Protein AF-A0A841PZ84-F1 (afdb_monomer_lite)

InterPro domains:
  IPR018540 Aspartyl-phosphate phosphatase Spo0E-like [PF09388] (11-44)
  IPR036638 Helix-loop-helix DNA-binding domain superfamily [G3DSA:4.10.280.10] (10-53)
  IPR037208 Aspartyl-phosphate phosphatase Spo0E-like superfamily [SSF140500] (12-44)

Sequence (54 aa):
MNFKVVYEGEEDLEQVRSKMVDAANEYGMQHPLVMYYSRQIDKMHTAQLKSSCG

Foldseek 3Di:
DDDDDDDDPVPPLVVLVVQLVVCCVVPNCPDVSNVVSVVVNVVVVVVVVVVVPD

Organism: NCBI:txid549000

Radius of gyration: 12.99 Å; chains: 1; bounding box: 29×24×38 Å

pLDDT: mean 75.86, std 17.73, range [33.22, 93.5]

Secondary structure (DSSP, 8-state):
-------TTSHHHHHHHHHHHHHHHHH-TTSHHHHHHHHHHHHHHHHHHHHT--

Structure (mmCIF, N/CA/C/O backbone):
data_AF-A0A841PZ84-F1
#
_entry.id   AF-A0A841PZ84-F1
#
loop_
_atom_site.group_PDB
_atom_site.id
_atom_site.type_symbol
_atom_site.label_atom_id
_atom_site.label_alt_id
_atom_site.label_comp_id
_atom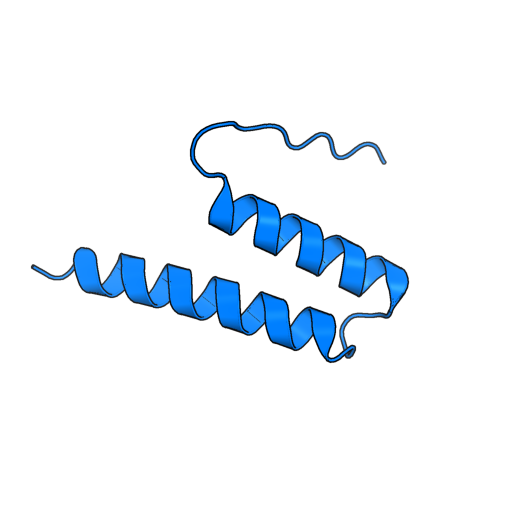_site.label_asym_id
_atom_site.label_entity_id
_atom_site.label_seq_id
_atom_site.pdbx_PDB_ins_code
_atom_site.Cartn_x
_atom_site.Cartn_y
_atom_site.Cartn_z
_atom_site.occupancy
_atom_site.B_iso_or_equiv
_atom_site.auth_seq_id
_atom_site.auth_comp_id
_atom_site.auth_asym_id
_atom_site.auth_atom_id
_atom_site.pdbx_PDB_model_num
ATOM 1 N N . MET A 1 1 ? 0.718 7.235 17.530 1.00 33.22 1 MET A N 1
ATOM 2 C CA . MET A 1 1 ? 1.953 7.267 16.720 1.00 33.22 1 MET A CA 1
ATOM 3 C C . MET A 1 1 ? 1.754 8.269 15.591 1.00 33.22 1 MET A C 1
ATOM 5 O O . MET A 1 1 ? 0.740 8.168 14.920 1.00 33.22 1 MET A O 1
ATOM 9 N N . ASN A 1 2 ? 2.668 9.226 15.400 1.00 41.59 2 ASN A N 1
ATOM 10 C CA . ASN A 1 2 ? 2.642 10.148 14.257 1.00 41.59 2 ASN A CA 1
ATOM 11 C C . ASN A 1 2 ? 3.506 9.566 13.136 1.00 41.59 2 ASN A C 1
ATOM 13 O O . ASN A 1 2 ? 4.730 9.627 13.227 1.00 41.59 2 ASN A O 1
ATOM 17 N N . PHE A 1 3 ? 2.884 9.026 12.091 1.00 48.06 3 PHE A N 1
ATOM 18 C CA . PHE A 1 3 ? 3.578 8.752 10.835 1.00 48.06 3 PHE A CA 1
ATOM 19 C C . PHE A 1 3 ? 3.361 9.951 9.914 1.00 48.06 3 PHE A C 1
ATOM 21 O O . PHE A 1 3 ? 2.302 10.109 9.315 1.00 48.06 3 PHE A O 1
ATOM 28 N N . LYS A 1 4 ? 4.351 10.846 9.865 1.00 47.59 4 LYS A N 1
ATOM 29 C CA . LYS A 1 4 ? 4.410 11.910 8.864 1.00 47.59 4 LYS A CA 1
ATOM 30 C C . LYS A 1 4 ? 5.335 11.418 7.758 1.00 47.59 4 LYS A C 1
ATOM 32 O O . LYS A 1 4 ? 6.549 11.459 7.924 1.00 47.59 4 LYS A O 1
ATOM 37 N N . VAL A 1 5 ? 4.754 10.916 6.674 1.00 57.06 5 VAL A N 1
ATOM 38 C CA . VAL A 1 5 ? 5.487 10.568 5.453 1.00 57.06 5 VAL A CA 1
ATOM 39 C C . VAL A 1 5 ? 5.136 11.636 4.428 1.00 57.06 5 VAL A C 1
ATOM 41 O O . VAL A 1 5 ? 3.991 11.740 4.002 1.00 57.06 5 VAL A O 1
ATOM 44 N N . VAL A 1 6 ? 6.097 12.507 4.135 1.00 60.31 6 VAL A N 1
ATOM 45 C CA . VAL A 1 6 ? 5.982 13.570 3.131 1.00 60.31 6 VAL A CA 1
ATOM 46 C C . VAL A 1 6 ? 7.181 13.423 2.216 1.00 60.31 6 VAL A C 1
ATOM 48 O O . VAL A 1 6 ? 8.283 13.687 2.685 1.00 60.31 6 VAL A O 1
ATOM 51 N N . TYR A 1 7 ? 6.968 13.050 0.952 1.00 49.38 7 TYR A N 1
ATOM 52 C CA . TYR A 1 7 ? 7.964 13.199 -0.112 1.00 49.38 7 TYR A CA 1
ATOM 53 C C . TYR A 1 7 ? 7.268 13.466 -1.462 1.00 49.38 7 TYR A C 1
ATOM 55 O O . TYR A 1 7 ? 6.585 12.601 -2.004 1.00 49.38 7 TYR A O 1
ATOM 63 N N . GLU A 1 8 ? 7.434 14.695 -1.965 1.00 48.19 8 GLU A N 1
ATOM 64 C CA . GLU A 1 8 ? 7.156 15.127 -3.345 1.00 48.19 8 GLU A CA 1
ATOM 65 C C . GLU A 1 8 ? 8.167 14.456 -4.296 1.00 48.19 8 GLU A C 1
ATOM 67 O O . GLU A 1 8 ? 9.373 14.494 -4.035 1.00 48.19 8 GLU A O 1
ATOM 72 N N . GLY A 1 9 ? 7.692 13.831 -5.381 1.00 46.94 9 GLY A N 1
ATOM 73 C CA . GLY A 1 9 ? 8.515 13.212 -6.434 1.00 46.94 9 GLY A CA 1
ATOM 74 C C . GLY A 1 9 ? 8.387 11.689 -6.634 1.00 46.94 9 GLY A C 1
ATOM 75 O O . GLY A 1 9 ? 8.556 11.224 -7.759 1.00 46.94 9 GLY A O 1
ATOM 76 N N . GLU A 1 10 ? 8.030 10.906 -5.607 1.00 51.00 10 GLU A N 1
ATOM 77 C CA . GLU A 1 10 ? 7.736 9.448 -5.684 1.00 51.00 10 GLU A CA 1
ATOM 78 C C . GLU A 1 10 ? 6.233 9.167 -5.488 1.00 51.00 10 GLU A C 1
ATOM 80 O O . GLU A 1 10 ? 5.794 8.162 -4.917 1.00 51.00 10 GLU A O 1
ATOM 85 N N . GLU A 1 11 ? 5.430 10.131 -5.925 1.00 54.47 11 GLU A N 1
ATOM 86 C CA . GLU A 1 11 ? 4.114 10.392 -5.363 1.00 54.47 11 GLU A CA 1
ATOM 87 C C . GLU A 1 11 ? 3.094 9.290 -5.641 1.00 54.47 11 GLU A C 1
ATOM 89 O O . GLU A 1 11 ? 2.245 9.059 -4.791 1.00 54.47 11 GLU A O 1
ATOM 94 N N . ASP A 1 12 ? 3.154 8.551 -6.747 1.00 71.75 12 ASP A N 1
ATOM 95 C CA . ASP A 1 12 ? 2.112 7.555 -7.026 1.00 71.75 12 ASP A CA 1
ATOM 96 C C . ASP A 1 12 ? 2.207 6.315 -6.124 1.00 71.75 12 ASP A C 1
ATOM 98 O O . ASP A 1 12 ? 1.196 5.850 -5.594 1.0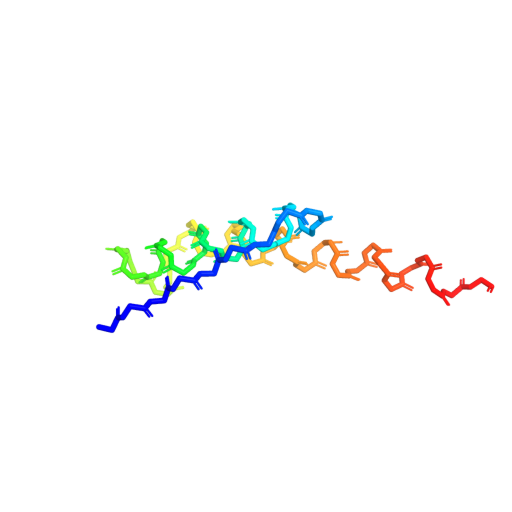0 71.75 12 ASP A O 1
ATOM 102 N N . LEU A 1 13 ? 3.410 5.770 -5.909 1.00 78.50 13 LEU A N 1
ATOM 103 C CA . LEU A 1 13 ? 3.557 4.505 -5.178 1.00 78.50 13 LEU A CA 1
ATOM 104 C C . LEU A 1 13 ? 3.336 4.708 -3.678 1.00 78.50 13 LEU A C 1
ATOM 106 O O . LEU A 1 13 ? 2.627 3.926 -3.039 1.00 78.50 13 LEU A O 1
ATOM 110 N N . GLU A 1 14 ? 3.920 5.772 -3.129 1.00 82.50 14 GLU A N 1
ATOM 111 C CA . GLU A 1 14 ? 3.808 6.093 -1.709 1.00 82.50 14 GLU A CA 1
ATOM 112 C C . GLU A 1 14 ? 2.369 6.514 -1.354 1.00 82.50 14 GLU A C 1
ATOM 114 O O . GLU A 1 14 ? 1.839 6.101 -0.321 1.00 82.50 14 GLU A O 1
ATOM 119 N N . GLN A 1 15 ? 1.660 7.220 -2.250 1.00 83.88 15 GLN A N 1
ATOM 120 C CA . GLN A 1 15 ? 0.229 7.501 -2.069 1.00 83.88 15 GLN A CA 1
ATOM 121 C C . GLN A 1 15 ? -0.618 6.228 -2.067 1.00 83.88 15 GLN A C 1
ATOM 123 O O . GLN A 1 15 ? -1.520 6.087 -1.236 1.00 83.88 15 GLN A O 1
ATOM 128 N N . VAL A 1 16 ? -0.361 5.291 -2.986 1.00 85.62 16 VAL A N 1
ATOM 129 C CA . VAL A 1 16 ? -1.089 4.012 -3.016 1.00 85.62 16 VAL A CA 1
ATOM 130 C C . VAL A 1 16 ? -0.785 3.193 -1.756 1.00 85.62 16 VAL A C 1
ATOM 132 O O . VAL A 1 16 ? -1.697 2.570 -1.207 1.00 85.62 16 VAL A O 1
ATOM 135 N N . ARG A 1 17 ? 0.449 3.245 -1.237 1.00 87.38 17 ARG A N 1
ATOM 136 C CA . ARG A 1 17 ? 0.812 2.645 0.058 1.00 87.38 17 ARG A CA 1
ATOM 137 C C . ARG A 1 17 ? 0.062 3.283 1.220 1.00 87.38 17 ARG A C 1
ATOM 139 O O . ARG A 1 17 ? -0.513 2.540 2.013 1.00 87.38 17 ARG A O 1
ATOM 146 N N . SER A 1 18 ? 0.000 4.613 1.293 1.00 89.81 18 SER A N 1
ATOM 147 C CA . SER A 1 18 ? -0.767 5.311 2.334 1.00 89.81 18 SER A CA 1
ATOM 148 C C . SER A 1 18 ? -2.234 4.886 2.305 1.00 89.81 18 SER A C 1
ATOM 150 O O . SER A 1 18 ? -2.761 4.433 3.315 1.00 89.81 18 SER A O 1
ATOM 152 N N . LYS A 1 19 ? -2.863 4.891 1.121 1.00 88.81 19 LYS A N 1
ATOM 153 C CA . LYS A 1 19 ? -4.258 4.451 0.946 1.00 88.81 19 LYS A CA 1
ATOM 154 C C . LYS A 1 19 ? -4.478 2.986 1.342 1.00 88.81 19 LYS A C 1
ATOM 156 O O . LYS A 1 19 ? -5.540 2.649 1.863 1.00 88.81 19 LYS A O 1
ATOM 161 N N . MET A 1 20 ? -3.497 2.110 1.112 1.00 90.25 20 MET A N 1
ATOM 162 C CA . MET A 1 20 ? -3.558 0.710 1.544 1.00 90.25 20 MET A CA 1
ATOM 163 C C . MET A 1 20 ? -3.523 0.583 3.068 1.00 90.25 20 MET A C 1
ATOM 165 O O . MET A 1 20 ? -4.303 -0.185 3.629 1.00 90.25 20 MET A O 1
ATOM 169 N N . VAL A 1 21 ? -2.630 1.328 3.724 1.00 92.62 21 VAL A N 1
ATOM 170 C CA . VAL A 1 21 ? -2.489 1.333 5.186 1.00 92.62 21 VAL A CA 1
ATOM 171 C C . VAL A 1 21 ? -3.737 1.916 5.843 1.00 92.62 21 VAL A C 1
ATOM 173 O O . VAL A 1 21 ? -4.253 1.316 6.784 1.00 92.62 21 VAL A O 1
ATOM 176 N N . ASP A 1 22 ? -4.275 3.014 5.314 1.00 93.12 22 ASP A N 1
ATOM 177 C CA . ASP A 1 22 ? -5.517 3.615 5.808 1.00 93.12 22 ASP A CA 1
ATOM 178 C C . ASP A 1 22 ? -6.693 2.640 5.672 1.00 93.12 22 ASP A C 1
ATOM 180 O O . ASP A 1 22 ? -7.402 2.378 6.642 1.00 93.12 22 ASP A O 1
ATOM 184 N N . ALA A 1 23 ? -6.843 1.997 4.508 1.00 90.25 23 ALA A N 1
ATOM 185 C CA . ALA A 1 23 ? -7.885 0.993 4.301 1.00 90.25 23 ALA A CA 1
ATOM 186 C C . ALA A 1 23 ? -7.720 -0.241 5.208 1.00 90.25 23 ALA A C 1
ATOM 188 O O . ALA A 1 23 ? -8.716 -0.819 5.641 1.00 90.25 23 ALA A O 1
ATOM 189 N N . ALA A 1 24 ? -6.487 -0.654 5.506 1.00 92.81 24 ALA A N 1
ATOM 190 C CA . ALA A 1 24 ? -6.222 -1.769 6.412 1.00 92.81 24 ALA A CA 1
ATOM 191 C C . ALA A 1 24 ? -6.516 -1.407 7.873 1.00 92.81 24 ALA A C 1
ATOM 193 O O . ALA A 1 24 ? -7.025 -2.252 8.609 1.00 92.81 24 ALA A O 1
ATOM 194 N N . ASN A 1 25 ? -6.234 -0.166 8.279 1.00 92.62 25 ASN A N 1
ATOM 195 C CA . ASN A 1 25 ? -6.575 0.343 9.606 1.00 92.62 25 ASN A CA 1
ATOM 196 C C . ASN A 1 25 ? -8.089 0.505 9.786 1.00 92.62 25 ASN A C 1
ATOM 198 O O . ASN A 1 25 ? -8.602 0.209 10.862 1.00 92.62 25 ASN A O 1
ATOM 202 N N . GLU A 1 26 ? -8.802 0.951 8.749 1.00 93.50 26 GLU A N 1
ATOM 203 C CA . GLU A 1 26 ? -10.241 1.222 8.829 1.00 93.50 26 GLU A CA 1
ATOM 204 C C . GLU A 1 26 ? -11.102 -0.038 8.657 1.00 93.50 26 GLU A C 1
ATOM 206 O O . GLU A 1 26 ?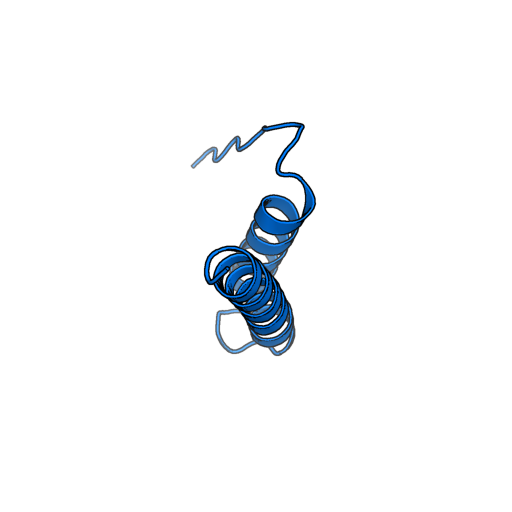 -12.061 -0.240 9.399 1.00 93.50 26 GLU A O 1
ATOM 211 N N . TYR A 1 27 ? -10.750 -0.914 7.710 1.00 92.31 27 TYR A N 1
ATOM 212 C CA . TYR A 1 27 ? -11.580 -2.063 7.326 1.00 92.31 27 TYR A CA 1
ATOM 213 C C . TYR A 1 27 ? -10.941 -3.430 7.612 1.00 92.31 27 TYR A C 1
ATOM 215 O O . TYR A 1 27 ? -11.594 -4.465 7.464 1.00 92.31 27 TYR A O 1
ATOM 223 N N . GLY A 1 28 ? -9.666 -3.459 8.003 1.00 89.50 28 GLY A N 1
ATOM 224 C CA . GLY A 1 28 ? -8.898 -4.684 8.211 1.00 89.50 28 GLY A CA 1
ATOM 225 C C . GLY A 1 28 ? -8.193 -5.205 6.953 1.00 89.50 28 GLY A C 1
ATOM 226 O O . GLY A 1 28 ? -8.546 -4.906 5.813 1.00 89.50 28 GLY A O 1
ATOM 227 N N . MET A 1 29 ? -7.184 -6.055 7.165 1.00 87.12 29 MET A N 1
ATOM 228 C CA . MET A 1 29 ? -6.286 -6.565 6.111 1.00 87.12 29 MET A CA 1
ATOM 229 C C . MET A 1 29 ? -6.977 -7.406 5.026 1.00 87.12 29 MET A C 1
ATOM 231 O O . MET A 1 29 ? -6.456 -7.533 3.922 1.00 87.12 29 MET A O 1
ATOM 235 N N . GLN A 1 30 ? -8.136 -7.999 5.324 1.00 90.19 30 GLN A N 1
ATOM 236 C CA . GLN A 1 30 ? -8.884 -8.829 4.372 1.00 90.19 30 GLN A CA 1
ATOM 237 C C . GLN A 1 30 ? -9.851 -8.024 3.495 1.00 90.19 30 GLN A C 1
ATOM 239 O O . GLN A 1 30 ? -10.522 -8.597 2.635 1.00 90.19 30 GLN A O 1
ATOM 244 N N . HIS A 1 31 ? -9.938 -6.706 3.688 1.00 91.88 31 HIS A N 1
ATOM 245 C CA . HIS A 1 31 ? -10.876 -5.886 2.942 1.00 91.88 31 HIS A CA 1
ATOM 246 C C . HIS A 1 31 ? -10.497 -5.809 1.447 1.00 91.88 31 HIS A C 1
ATOM 248 O O . HIS A 1 31 ? -9.316 -5.647 1.113 1.00 91.88 31 HIS A O 1
ATOM 254 N N . PRO A 1 32 ? -11.469 -5.861 0.513 1.00 92.38 32 PRO A N 1
ATOM 255 C CA . PRO A 1 32 ? -11.203 -5.783 -0.925 1.00 92.38 32 PRO A CA 1
ATOM 256 C C . PRO A 1 32 ? -10.434 -4.524 -1.350 1.00 92.38 32 PRO A C 1
ATOM 258 O O . PRO A 1 32 ? -9.693 -4.579 -2.330 1.00 92.38 32 PRO A O 1
ATOM 261 N N . LEU A 1 33 ? -10.545 -3.411 -0.613 1.00 87.25 33 LEU A N 1
ATOM 262 C CA . LEU A 1 33 ? -9.754 -2.202 -0.889 1.00 87.25 33 LEU A CA 1
ATOM 263 C C . LEU A 1 33 ? -8.254 -2.410 -0.640 1.00 87.25 33 LEU A C 1
ATOM 265 O O . LEU A 1 33 ? -7.439 -1.966 -1.444 1.00 87.25 33 LEU A O 1
ATOM 269 N N . VAL A 1 34 ? -7.880 -3.136 0.416 1.00 89.69 34 VAL A N 1
ATOM 270 C CA . VAL A 1 34 ? -6.472 -3.458 0.707 1.00 89.69 34 VAL A CA 1
ATOM 271 C C . VAL A 1 34 ? -5.901 -4.338 -0.406 1.00 89.69 34 VAL A C 1
ATOM 273 O O . VAL A 1 34 ? -4.824 -4.064 -0.935 1.00 89.69 34 VAL A O 1
ATOM 276 N N . MET A 1 35 ? -6.675 -5.334 -0.849 1.00 89.94 35 MET A N 1
ATOM 277 C CA . MET A 1 35 ? -6.314 -6.198 -1.981 1.00 89.94 35 MET A CA 1
ATOM 278 C C . MET A 1 35 ? -6.181 -5.416 -3.294 1.00 89.94 35 MET A C 1
ATOM 280 O O . MET A 1 35 ? -5.297 -5.695 -4.107 1.00 89.94 35 MET A O 1
ATOM 284 N N . TYR A 1 36 ? -7.052 -4.430 -3.511 1.00 90.69 36 TYR A N 1
ATOM 285 C CA . TYR A 1 36 ? -7.008 -3.564 -4.683 1.00 90.69 36 TYR A CA 1
ATOM 286 C C . TYR A 1 36 ? -5.723 -2.728 -4.720 1.00 90.69 36 TYR A C 1
ATOM 288 O O . TYR A 1 36 ? -5.022 -2.745 -5.734 1.00 90.69 36 TYR A O 1
ATOM 296 N N . TYR A 1 37 ? -5.367 -2.061 -3.620 1.00 89.50 37 TYR A N 1
ATOM 297 C CA . TYR A 1 37 ? -4.136 -1.269 -3.549 1.00 89.50 37 TYR A CA 1
ATOM 298 C C . TYR A 1 37 ? -2.873 -2.137 -3.606 1.00 89.50 37 TYR A C 1
ATOM 300 O O . TYR A 1 37 ? -1.931 -1.785 -4.315 1.00 89.50 37 TYR A O 1
ATOM 308 N N . SER A 1 38 ? -2.882 -3.318 -2.981 1.00 87.81 38 SER A N 1
ATOM 309 C CA . SER A 1 38 ? -1.787 -4.293 -3.082 1.00 87.81 38 SER A CA 1
ATOM 310 C C . SER A 1 38 ? -1.492 -4.683 -4.537 1.00 87.81 38 SER A C 1
ATOM 312 O O . SER A 1 38 ? -0.338 -4.654 -4.965 1.00 87.81 38 SER A O 1
ATOM 314 N N . ARG A 1 39 ? -2.529 -4.948 -5.344 1.00 89.44 39 ARG A N 1
ATOM 315 C CA . ARG A 1 39 ? -2.362 -5.249 -6.778 1.00 89.44 39 ARG A CA 1
ATOM 316 C C . ARG A 1 39 ? -1.827 -4.068 -7.584 1.00 89.44 39 ARG A C 1
ATOM 318 O O . ARG A 1 39 ? -1.168 -4.286 -8.597 1.00 89.44 39 ARG A O 1
ATOM 325 N N . GLN A 1 40 ? -2.142 -2.833 -7.198 1.00 87.00 40 GLN A N 1
ATOM 326 C CA . GLN A 1 40 ? -1.599 -1.653 -7.875 1.00 87.00 40 GLN A CA 1
ATOM 327 C C . GLN A 1 40 ? -0.107 -1.486 -7.586 1.00 87.00 40 GLN A C 1
ATOM 329 O O . GLN A 1 40 ? 0.671 -1.323 -8.523 1.00 87.00 40 GLN A O 1
ATOM 334 N N . ILE A 1 41 ? 0.292 -1.640 -6.322 1.00 86.75 41 ILE A N 1
ATOM 335 C CA . ILE A 1 41 ? 1.698 -1.626 -5.894 1.00 86.75 41 ILE A CA 1
ATOM 336 C C . ILE A 1 41 ? 2.500 -2.699 -6.645 1.00 86.75 41 ILE A C 1
ATOM 338 O O . ILE A 1 41 ? 3.550 -2.405 -7.214 1.00 86.75 41 ILE A O 1
ATOM 342 N N . ASP A 1 42 ? 1.975 -3.923 -6.727 1.00 86.19 42 ASP A N 1
ATOM 343 C CA . ASP A 1 42 ? 2.627 -5.041 -7.420 1.00 86.19 42 ASP A CA 1
ATOM 344 C C . ASP A 1 42 ? 2.813 -4.787 -8.930 1.00 86.19 42 ASP A C 1
ATOM 346 O O . ASP A 1 42 ? 3.889 -5.023 -9.489 1.00 86.19 42 ASP A O 1
ATOM 350 N N . LYS A 1 43 ? 1.801 -4.209 -9.593 1.00 84.25 43 LYS A N 1
ATOM 351 C CA . LYS A 1 43 ? 1.892 -3.812 -11.008 1.00 84.25 43 LYS A CA 1
ATOM 352 C C . LYS A 1 43 ? 2.961 -2.750 -11.241 1.00 84.2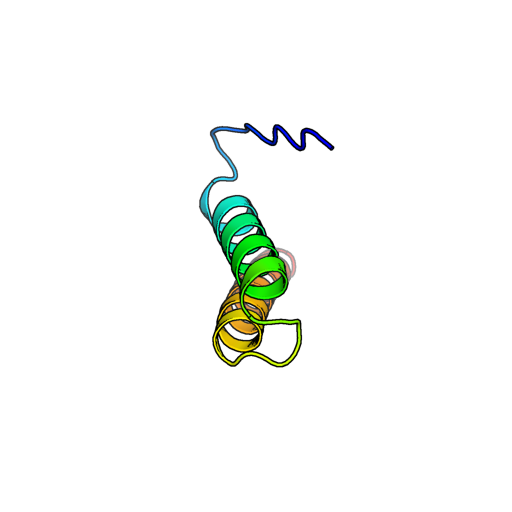5 43 LYS A C 1
ATOM 354 O O . LYS A 1 43 ? 3.684 -2.836 -12.233 1.00 84.25 43 LYS A O 1
ATOM 359 N N . MET A 1 44 ? 3.064 -1.769 -10.347 1.00 82.81 44 MET A N 1
ATOM 360 C CA . MET A 1 44 ? 4.066 -0.705 -10.438 1.00 82.81 44 MET A CA 1
ATOM 361 C C . MET A 1 44 ? 5.482 -1.261 -10.252 1.00 82.81 44 MET A C 1
ATOM 363 O O . MET A 1 44 ? 6.357 -0.979 -11.068 1.00 82.81 44 MET A O 1
ATOM 367 N N . HIS A 1 45 ? 5.695 -2.131 -9.261 1.00 80.88 45 HIS A N 1
ATOM 368 C CA . HIS A 1 45 ? 6.981 -2.810 -9.070 1.00 80.88 45 HIS A CA 1
ATOM 369 C C . HIS A 1 45 ? 7.347 -3.719 -10.251 1.00 80.88 45 HIS A C 1
ATOM 371 O O . HIS A 1 45 ? 8.485 -3.705 -10.719 1.00 80.88 45 HIS A O 1
ATOM 377 N N . THR A 1 46 ? 6.378 -4.460 -10.793 1.00 79.88 46 THR A N 1
ATOM 378 C CA . THR A 1 46 ? 6.584 -5.295 -11.987 1.00 79.88 46 THR A CA 1
ATOM 379 C C . THR A 1 46 ? 6.957 -4.455 -13.210 1.00 79.88 46 THR A C 1
ATOM 381 O O . THR A 1 46 ? 7.806 -4.862 -14.004 1.00 79.88 46 THR A O 1
ATOM 384 N N . ALA A 1 47 ? 6.348 -3.279 -13.378 1.00 76.69 47 ALA A N 1
ATOM 385 C CA . ALA A 1 47 ? 6.695 -2.357 -14.455 1.00 76.69 47 ALA A CA 1
ATOM 386 C C . ALA A 1 47 ? 8.131 -1.831 -14.305 1.00 76.69 47 ALA A C 1
ATOM 388 O O . ALA A 1 47 ? 8.876 -1.864 -15.281 1.00 76.69 47 ALA A O 1
ATOM 389 N N . GLN A 1 48 ? 8.539 -1.450 -13.087 1.00 72.25 48 GLN A N 1
ATOM 390 C CA . GLN A 1 48 ? 9.907 -1.003 -12.794 1.00 72.25 48 GLN A CA 1
ATOM 391 C C . GLN A 1 48 ? 10.948 -2.099 -13.064 1.00 72.25 48 GLN A C 1
ATOM 393 O O . GLN A 1 48 ? 11.978 -1.835 -13.689 1.00 72.25 48 GLN A O 1
ATOM 398 N N . LEU A 1 49 ? 10.656 -3.342 -12.667 1.00 72.06 49 LEU A N 1
ATOM 399 C CA . LEU A 1 49 ? 11.519 -4.494 -12.939 1.00 72.06 49 LEU A CA 1
ATOM 400 C C . LEU A 1 49 ? 11.686 -4.738 -14.446 1.00 72.06 49 LEU A C 1
ATOM 402 O O . LEU A 1 49 ? 12.807 -4.944 -14.911 1.00 72.06 49 LEU A O 1
ATOM 406 N N . LYS A 1 50 ? 10.603 -4.649 -15.230 1.00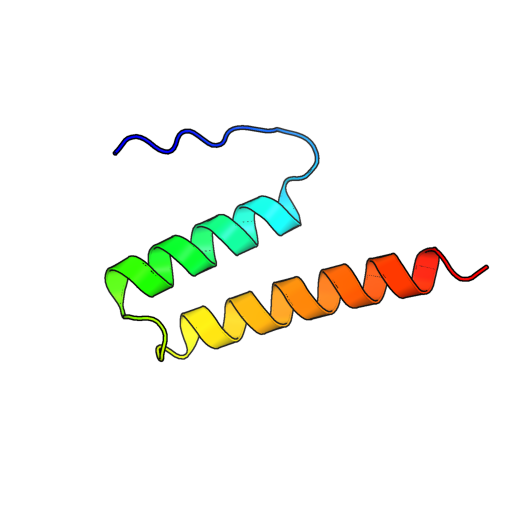 64.25 50 LYS A N 1
ATOM 407 C CA . LYS A 1 50 ? 10.659 -4.813 -16.695 1.00 64.25 50 LYS A CA 1
ATOM 408 C C . LYS A 1 50 ? 11.515 -3.753 -17.387 1.00 64.25 50 LYS A C 1
ATOM 410 O O . LYS A 1 50 ? 12.184 -4.079 -18.358 1.00 64.25 50 LYS A O 1
ATOM 415 N N . SER A 1 51 ? 11.531 -2.521 -16.886 1.00 58.34 51 SER A N 1
ATOM 416 C CA . SER A 1 51 ? 12.379 -1.443 -17.417 1.00 58.34 51 SER A CA 1
ATOM 417 C C . SER A 1 51 ? 13.859 -1.541 -17.019 1.00 58.34 51 SER A C 1
ATOM 419 O O . SER A 1 51 ? 14.677 -0.845 -17.607 1.00 58.34 51 SER A O 1
ATOM 421 N N . SER A 1 52 ? 14.217 -2.399 -16.057 1.00 55.97 52 SER A N 1
ATOM 422 C CA . SER A 1 52 ? 15.612 -2.627 -15.631 1.00 55.97 52 SER A CA 1
ATOM 423 C C . SER A 1 52 ? 16.305 -3.801 -16.338 1.00 55.97 52 SER A C 1
ATOM 425 O O . SER A 1 52 ? 17.498 -4.017 -16.147 1.00 55.97 52 SER A O 1
ATOM 427 N N . CYS A 1 53 ? 15.567 -4.558 -17.157 1.00 45.75 53 CYS A N 1
ATOM 428 C CA . CYS A 1 53 ? 16.083 -5.668 -17.953 1.00 45.75 53 CYS A CA 1
ATOM 429 C C . CYS A 1 53 ? 16.189 -5.224 -19.424 1.00 45.75 53 CYS A C 1
ATOM 431 O O . CYS A 1 53 ? 15.333 -5.562 -20.242 1.00 45.75 53 CYS A O 1
ATOM 433 N N . GLY A 1 54 ? 17.203 -4.413 -19.731 1.00 44.44 54 GLY A N 1
ATOM 434 C CA . GLY A 1 54 ? 17.530 -3.922 -21.073 1.00 44.44 54 GLY A CA 1
ATOM 435 C C 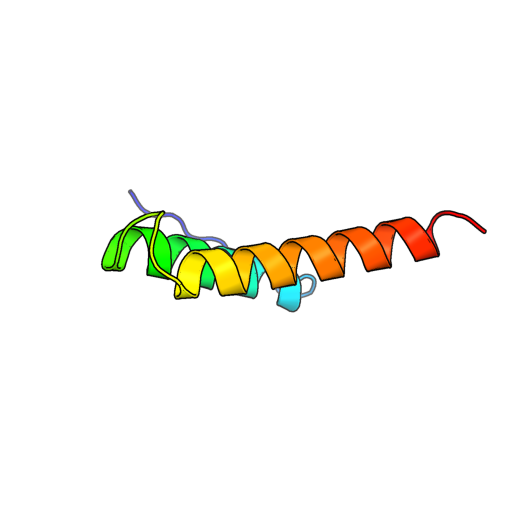. GLY A 1 54 ? 19.028 -3.739 -21.224 1.00 44.44 54 GLY A C 1
ATOM 436 O O . GLY A 1 54 ? 19.615 -3.114 -20.314 1.00 44.44 54 GLY A O 1
#